Protein AF-A0A1M6UKS3-F1 (afdb_monomer)

Solvent-accessible surface area (backbone atoms only — not comparable to full-atom values): 7792 Å² total; per-residue (Å²): 111,70,72,63,57,65,72,47,98,60,62,40,72,64,45,63,57,71,87,79,82,54,51,73,77,43,91,54,47,42,58,55,43,29,49,39,52,74,68,55,47,40,75,35,39,32,38,49,31,65,57,75,75,58,38,68,73,54,43,53,44,34,56,73,24,59,51,44,33,47,34,33,44,41,66,45,92,48,35,64,40,28,31,75,73,68,72,38,92,50,65,45,70,63,42,50,52,30,51,50,51,40,60,77,63,33,81,86,34,42,79,44,81,45,68,54,68,79,57,30,72,87,38,90,64,29,66,63,54,51,50,59,64,64,72,106

Organism: Selenomonas ruminantium (NCBI:txid971)

Secondary structure (DSSP, 8-state):
-HHHHTTSSS-BS-EEE-SSS-GGG-TTHHHHHHHHHHTT-BS-EEEEE--TT--HHHHHHHHHHT-SEEEEEE--SSHHHHHHHHS----HHHHHHHHHHHHHT-TTPEEEEEE-GGGTTTSTTHHHHHHHHH--

Radius of gyration: 16.56 Å; Cα contacts (8 Å, |Δi|>4): 190; chains: 1; bounding box: 45×28×45 Å

pLDDT: mean 87.48, std 10.87, range [50.0, 98.38]

Sequence (136 aa):
MIEEIHRFPRKIRLIETYSFGEPLCNPHLEEMIAIIRQEEIAEKINFTTNGLLFTPKRVDALMVAGVDTIRISLQGLSAEMYDEMCGVNVRFEKFLNNLCYLYEHRGKCKIRMKIADVALKDIPDGEKRFEKCLEI

Foldseek 3Di:
DLVVLVVDPDAAAEDEPDDDDFLLVDPCSLVVLLVCVVSVRYPAYEYEHCQLNFDLVVLVSNVVSPHAEYEHEHQADDQVSCCVRPVDRGPNVRSLVSVVSSVVSVVNHHYHYDYDVVNQPPPDPSVVSVVVSVVD

Structure (mmCIF, N/CA/C/O backbone):
data_AF-A0A1M6UKS3-F1
#
_entry.id   AF-A0A1M6UKS3-F1
#
loop_
_atom_site.group_PDB
_atom_site.id
_atom_site.type_symbol
_atom_site.label_atom_id
_atom_site.label_alt_id
_atom_site.label_comp_id
_atom_site.label_asym_id
_atom_site.label_entity_id
_atom_site.label_seq_id
_atom_site.pdbx_PDB_ins_code
_atom_site.Cartn_x
_atom_site.Cartn_y
_atom_site.Cartn_z
_atom_site.occupancy
_atom_site.B_iso_or_equiv
_atom_site.auth_seq_id
_atom_site.auth_comp_id
_atom_site.auth_asym_id
_atom_site.auth_atom_id
_atom_site.pdbx_PDB_model_num
ATOM 1 N N . MET A 1 1 ? -21.723 -11.927 11.696 1.00 70.19 1 MET A N 1
ATOM 2 C CA . MET A 1 1 ? -20.238 -11.974 11.693 1.00 70.19 1 MET A CA 1
ATOM 3 C C . MET A 1 1 ? -19.644 -10.798 12.461 1.00 70.19 1 MET A C 1
ATOM 5 O O . MET A 1 1 ? -18.894 -11.053 13.387 1.00 70.19 1 MET A O 1
ATOM 9 N N . ILE A 1 2 ? -20.002 -9.546 12.144 1.00 80.19 2 ILE A N 1
ATOM 10 C CA . ILE A 1 2 ? -19.557 -8.359 12.905 1.00 80.19 2 ILE A CA 1
ATOM 11 C C . ILE A 1 2 ? -20.037 -8.406 14.368 1.00 80.19 2 ILE A C 1
ATOM 13 O O . ILE A 1 2 ? -19.230 -8.260 15.277 1.00 80.19 2 ILE A O 1
ATOM 17 N N . GLU A 1 3 ? -21.309 -8.744 14.609 1.00 82.62 3 GLU A N 1
ATOM 18 C CA . GLU A 1 3 ? -21.869 -8.898 15.969 1.00 82.62 3 GLU A CA 1
ATOM 19 C C . GLU A 1 3 ? -21.085 -9.884 16.850 1.00 82.62 3 GLU A C 1
ATOM 21 O O . GLU A 1 3 ? -20.897 -9.655 18.042 1.00 82.62 3 GLU A O 1
ATOM 26 N N . GLU A 1 4 ? -20.577 -10.968 16.260 1.00 86.50 4 GLU A N 1
ATOM 27 C CA . GLU A 1 4 ? -19.762 -11.955 16.974 1.00 86.50 4 GLU A CA 1
ATOM 28 C C . GLU A 1 4 ? -18.383 -11.389 17.335 1.00 86.50 4 GLU A C 1
ATOM 30 O O . GLU A 1 4 ? -17.856 -11.686 18.404 1.00 86.50 4 GLU A O 1
ATOM 35 N N . ILE A 1 5 ? -17.811 -10.526 16.488 1.00 87.31 5 ILE A N 1
ATOM 36 C CA . ILE A 1 5 ? -16.533 -9.857 16.764 1.00 87.31 5 ILE A CA 1
ATOM 37 C C . ILE A 1 5 ? -16.669 -8.892 17.952 1.00 87.31 5 ILE A C 1
ATOM 39 O O . ILE A 1 5 ? -15.760 -8.791 18.773 1.00 87.31 5 ILE A O 1
ATOM 43 N N . HIS A 1 6 ? -17.825 -8.249 18.117 1.00 87.06 6 HIS A N 1
ATOM 44 C CA . HIS A 1 6 ? -18.080 -7.381 19.269 1.00 87.06 6 HIS A CA 1
ATOM 45 C C . HIS A 1 6 ? -18.218 -8.122 20.602 1.00 87.06 6 HIS A C 1
ATOM 47 O O . HIS A 1 6 ? -18.151 -7.490 21.655 1.00 87.06 6 HIS A O 1
ATOM 53 N N . ARG A 1 7 ? -18.365 -9.453 20.596 1.00 89.38 7 ARG A N 1
ATOM 54 C CA . ARG A 1 7 ? -18.349 -10.248 21.834 1.00 89.38 7 ARG A CA 1
ATOM 55 C C . ARG A 1 7 ? -16.955 -10.352 22.448 1.00 89.38 7 ARG A C 1
ATOM 57 O O . ARG A 1 7 ? -16.837 -10.696 23.624 1.00 89.38 7 ARG A O 1
ATOM 64 N N . PHE A 1 8 ? -15.898 -10.067 21.685 1.00 88.06 8 PHE A N 1
ATOM 65 C CA . PHE A 1 8 ? -14.551 -10.029 22.236 1.00 88.06 8 PHE A CA 1
ATOM 66 C C . PHE A 1 8 ? -14.369 -8.778 23.111 1.00 88.06 8 PHE A C 1
ATOM 68 O O . PHE A 1 8 ? -14.756 -7.680 22.719 1.00 88.06 8 PHE A O 1
ATOM 75 N N . PRO A 1 9 ? -13.720 -8.898 24.282 1.00 87.12 9 PRO A N 1
ATOM 76 C CA . PRO A 1 9 ? -13.591 -7.794 25.236 1.00 87.12 9 PRO A CA 1
ATOM 77 C C . PRO A 1 9 ? -12.643 -6.676 24.770 1.00 87.12 9 PRO A C 1
ATOM 79 O O . PRO A 1 9 ? -12.484 -5.671 25.460 1.00 87.12 9 PRO A O 1
ATOM 82 N N . ARG A 1 10 ? -11.941 -6.866 23.647 1.00 90.75 10 ARG A N 1
ATOM 83 C CA . ARG A 1 10 ? -10.985 -5.914 23.077 1.00 90.75 10 ARG A CA 1
ATOM 84 C C . ARG A 1 10 ? -11.082 -5.931 21.559 1.00 90.75 10 ARG A C 1
ATOM 86 O O . ARG A 1 10 ? -11.343 -6.978 20.970 1.00 90.75 10 ARG A O 1
ATOM 93 N N . LYS A 1 11 ? -10.781 -4.782 20.952 1.00 90.38 11 LYS A N 1
ATOM 94 C CA . LYS A 1 11 ? -10.622 -4.643 19.502 1.00 90.38 11 LYS A CA 1
ATOM 95 C C . LYS A 1 11 ? -9.520 -5.568 18.992 1.00 90.38 11 LYS A C 1
ATOM 97 O O . LYS A 1 11 ? -8.552 -5.870 19.698 1.00 90.38 11 LYS A O 1
ATOM 102 N N . ILE A 1 12 ? -9.635 -5.974 17.735 1.00 93.50 12 ILE A N 1
ATOM 103 C CA . ILE A 1 12 ? -8.570 -6.705 17.054 1.00 93.50 12 ILE A CA 1
ATOM 104 C C . ILE A 1 12 ? -7.374 -5.760 16.903 1.00 93.50 12 ILE A C 1
ATOM 106 O O . ILE A 1 12 ? -7.474 -4.692 16.309 1.00 93.50 12 ILE A O 1
ATOM 110 N N . ARG A 1 13 ? -6.205 -6.142 17.416 1.00 94.12 13 ARG A N 1
ATOM 111 C CA . ARG A 1 13 ? -5.018 -5.269 17.377 1.00 94.12 13 ARG A CA 1
ATOM 112 C C . ARG A 1 13 ? -4.587 -4.901 15.949 1.00 94.12 13 ARG A C 1
ATOM 114 O O . ARG A 1 13 ? -4.057 -3.821 15.705 1.00 94.12 13 ARG A O 1
ATOM 121 N N . LEU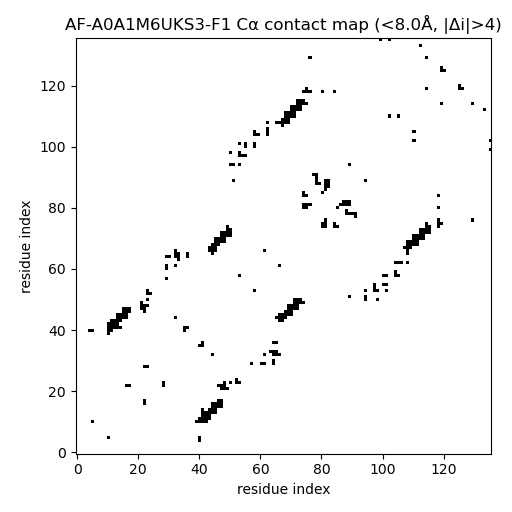 A 1 14 ? -4.758 -5.821 15.006 1.00 93.50 14 LEU A N 1
ATOM 122 C CA . LEU A 1 14 ? -4.378 -5.635 13.613 1.00 93.50 14 LEU A CA 1
ATOM 123 C C . LEU A 1 14 ? -5.195 -6.561 12.717 1.00 93.50 14 LEU A C 1
ATOM 125 O O . LEU A 1 14 ? -5.190 -7.771 12.926 1.00 93.50 14 LEU A O 1
ATOM 129 N N . ILE A 1 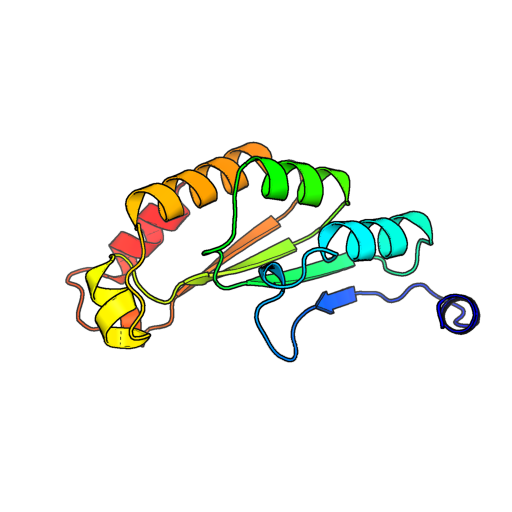15 ? -5.818 -5.990 11.696 1.00 92.94 15 ILE A N 1
ATOM 130 C CA . ILE A 1 15 ? -6.281 -6.722 10.523 1.00 92.94 15 ILE A CA 1
ATOM 131 C C . ILE A 1 15 ? -5.275 -6.458 9.413 1.00 92.94 15 ILE A C 1
ATOM 133 O O . ILE A 1 15 ? -5.035 -5.308 9.050 1.00 92.94 15 ILE A O 1
ATOM 137 N N . GLU A 1 16 ? -4.685 -7.516 8.869 1.00 89.19 16 GLU A N 1
ATOM 138 C CA . GLU A 1 16 ? -3.992 -7.419 7.591 1.00 89.19 16 GLU A CA 1
ATOM 139 C C . GLU A 1 16 ? -4.761 -8.222 6.540 1.00 89.19 16 GLU A C 1
ATOM 141 O O . GLU A 1 16 ? -4.982 -9.421 6.708 1.00 89.19 16 GLU A O 1
ATOM 146 N N . THR A 1 17 ? -5.155 -7.582 5.439 1.00 76.56 17 THR A N 1
ATOM 147 C CA . THR A 1 17 ? -5.732 -8.294 4.296 1.00 76.56 17 THR A CA 1
ATOM 148 C C . THR A 1 17 ? -4.594 -8.797 3.403 1.00 76.56 17 THR A C 1
ATOM 150 O O . THR A 1 17 ? -4.205 -8.196 2.403 1.00 76.56 17 THR A O 1
ATOM 153 N N . TYR A 1 18 ? -3.992 -9.909 3.824 1.00 68.69 18 TYR A N 1
ATOM 154 C CA . TYR A 1 18 ? -3.121 -10.739 2.996 1.00 68.69 18 TYR A CA 1
ATOM 155 C C . TYR A 1 18 ? -3.595 -12.182 3.146 1.00 68.69 18 TYR A C 1
ATOM 157 O O . TYR A 1 18 ? -3.677 -12.705 4.254 1.00 68.69 18 TYR A O 1
ATOM 165 N N . SER A 1 19 ? -3.969 -12.840 2.056 1.00 64.88 19 SER A N 1
ATOM 166 C CA . SER A 1 19 ? -4.168 -14.290 2.099 1.00 64.88 19 SER A CA 1
ATOM 167 C C . SER A 1 19 ? -4.112 -14.859 0.691 1.00 64.88 19 SER A C 1
ATOM 169 O O . SER A 1 19 ? -3.093 -15.418 0.300 1.00 64.88 19 SER A O 1
ATOM 171 N N . PHE A 1 20 ? -5.153 -14.616 -0.104 1.00 69.38 20 PHE A N 1
ATOM 172 C CA . PHE A 1 20 ? -5.265 -15.103 -1.472 1.00 69.38 20 PHE A CA 1
ATOM 173 C C . PHE A 1 20 ? -5.740 -13.985 -2.395 1.00 69.38 20 PHE A C 1
ATOM 175 O O . PHE A 1 20 ? -6.688 -13.268 -2.076 1.00 69.38 20 PHE A O 1
ATOM 182 N N . GLY A 1 21 ? -5.083 -13.867 -3.548 1.00 82.31 21 GLY A N 1
ATOM 183 C CA . GLY A 1 21 ? -5.382 -12.850 -4.551 1.00 82.31 21 GLY A CA 1
ATOM 184 C C . GLY A 1 21 ? -4.766 -11.480 -4.260 1.00 82.31 21 GLY A C 1
ATOM 185 O O . GLY A 1 21 ? -4.050 -11.274 -3.282 1.00 82.31 21 GLY A O 1
ATOM 186 N N . GLU A 1 22 ? -5.042 -10.548 -5.165 1.00 91.38 22 GLU A N 1
ATOM 187 C CA . GLU A 1 22 ? -4.622 -9.151 -5.089 1.00 91.38 22 GLU A CA 1
ATOM 188 C C . GLU A 1 22 ? -5.768 -8.323 -4.480 1.00 91.38 22 GLU A C 1
ATOM 190 O O . GLU A 1 22 ? -6.836 -8.265 -5.094 1.00 91.38 22 GLU A O 1
ATOM 195 N N . PRO A 1 23 ? -5.599 -7.685 -3.301 1.00 93.44 23 PRO A N 1
ATOM 196 C CA . PRO A 1 23 ? -6.672 -6.934 -2.646 1.00 93.44 23 PRO A CA 1
ATOM 197 C C . PRO A 1 23 ? -7.309 -5.871 -3.535 1.00 93.44 23 PRO A C 1
ATOM 199 O O . PRO A 1 23 ? -8.526 -5.699 -3.503 1.00 93.44 23 PRO A O 1
ATOM 202 N N . LEU A 1 24 ? -6.518 -5.193 -4.374 1.00 94.38 24 LEU A N 1
ATOM 203 C CA . LEU A 1 24 ? -7.053 -4.195 -5.292 1.00 94.38 24 LEU A CA 1
ATOM 204 C C . LEU A 1 24 ? -7.953 -4.814 -6.379 1.00 94.38 24 LEU A C 1
ATOM 206 O O . LEU A 1 24 ? -8.759 -4.099 -6.963 1.00 94.38 24 LEU A O 1
ATOM 210 N N . CYS A 1 25 ? -7.914 -6.118 -6.649 1.00 94.06 25 CYS A N 1
ATOM 211 C CA . CYS A 1 25 ? -8.892 -6.740 -7.550 1.00 94.06 25 CYS A CA 1
ATOM 212 C C . CYS A 1 25 ? -10.311 -6.769 -6.958 1.00 94.06 25 CYS A C 1
ATOM 214 O O . CYS A 1 25 ? -11.270 -6.915 -7.713 1.00 94.06 25 CYS A O 1
ATOM 216 N N . ASN A 1 26 ? -10.467 -6.626 -5.637 1.00 93.94 26 ASN A N 1
ATOM 217 C CA . ASN A 1 26 ? -11.779 -6.544 -5.007 1.00 93.94 26 ASN A CA 1
ATOM 218 C C . ASN A 1 26 ? -12.329 -5.104 -5.113 1.00 93.94 26 ASN A C 1
ATOM 220 O O . ASN A 1 26 ? -11.734 -4.194 -4.528 1.00 93.94 26 ASN A O 1
ATOM 224 N N . PRO A 1 27 ? -13.457 -4.872 -5.814 1.00 93.88 27 PRO A N 1
ATOM 225 C CA . PRO A 1 27 ? -14.055 -3.541 -5.936 1.00 93.88 27 PRO A CA 1
ATOM 226 C C . PRO A 1 27 ? -14.661 -3.014 -4.625 1.00 93.88 27 PRO A C 1
ATOM 228 O O . PRO A 1 27 ? -14.964 -1.828 -4.545 1.00 93.88 27 PRO A O 1
ATOM 231 N N . HIS A 1 28 ? -14.830 -3.872 -3.613 1.00 95.38 28 HIS A N 1
ATOM 232 C CA . HIS A 1 28 ? -15.370 -3.521 -2.297 1.00 95.38 28 HIS A CA 1
ATOM 233 C C . HIS A 1 28 ? -14.287 -3.345 -1.225 1.00 95.38 28 HIS A C 1
ATOM 235 O O . HIS A 1 28 ? -14.614 -3.218 -0.048 1.00 95.38 28 HIS A O 1
ATOM 241 N N . LEU A 1 29 ? -12.995 -3.362 -1.580 1.00 95.75 29 LEU A N 1
ATOM 242 C CA . LEU A 1 29 ? -11.913 -3.264 -0.593 1.00 95.75 29 LEU A CA 1
ATOM 243 C C . LEU A 1 29 ? -12.048 -2.004 0.278 1.00 95.75 29 LEU A C 1
ATOM 245 O O . LEU A 1 29 ? -11.958 -2.080 1.501 1.00 95.75 29 LEU A O 1
ATOM 249 N N . GLU A 1 30 ? -12.272 -0.855 -0.353 1.00 96.62 30 GLU A N 1
ATOM 250 C CA . GLU A 1 30 ? -12.404 0.446 0.299 1.00 96.62 30 GLU A CA 1
ATOM 251 C C . GLU A 1 30 ? -13.611 0.477 1.252 1.00 96.62 30 GLU A C 1
ATOM 253 O O . GLU A 1 30 ? -13.502 0.945 2.383 1.00 96.62 30 GLU A O 1
ATOM 258 N N . GLU A 1 31 ? -14.739 -0.096 0.825 1.00 96.75 31 GLU A N 1
ATOM 259 C CA . GLU A 1 31 ? -15.958 -0.236 1.629 1.00 96.75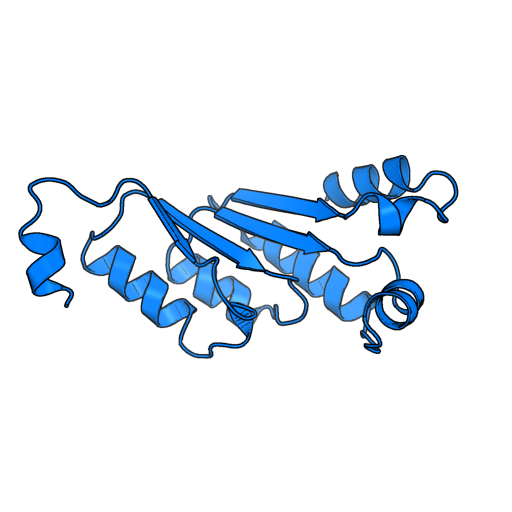 31 GLU A CA 1
ATOM 260 C C . GLU A 1 31 ? -15.728 -1.140 2.845 1.00 96.75 31 GLU A C 1
ATOM 262 O O . GLU A 1 31 ? -16.075 -0.780 3.968 1.00 96.75 31 GLU A O 1
ATOM 267 N N . MET A 1 32 ? -15.072 -2.287 2.652 1.00 94.69 32 MET A N 1
ATOM 268 C CA . MET A 1 32 ? -14.738 -3.203 3.743 1.00 94.69 32 MET A CA 1
ATOM 269 C C . MET A 1 32 ? -13.851 -2.529 4.795 1.00 94.69 32 MET A C 1
ATOM 271 O O . MET A 1 32 ? -14.082 -2.696 5.992 1.00 94.69 32 MET A O 1
ATOM 275 N N . ILE A 1 33 ? -12.850 -1.753 4.367 1.00 96.19 33 ILE A N 1
ATOM 276 C CA . ILE A 1 33 ? -11.983 -0.990 5.275 1.00 96.19 33 ILE A CA 1
ATOM 277 C C . ILE A 1 33 ? -12.807 0.050 6.045 1.00 96.19 33 ILE A C 1
ATOM 279 O O . ILE A 1 33 ? -12.666 0.146 7.267 1.00 96.19 33 ILE A O 1
ATOM 283 N N . ALA A 1 34 ? -13.696 0.775 5.360 1.00 96.62 34 ALA A N 1
ATOM 284 C CA . ALA A 1 34 ? -14.563 1.769 5.984 1.00 96.62 34 ALA A CA 1
ATOM 285 C C . ALA A 1 34 ? -15.483 1.143 7.046 1.00 96.62 34 ALA A C 1
ATOM 287 O O . ALA A 1 34 ? -15.572 1.679 8.147 1.00 96.62 34 ALA A O 1
ATOM 288 N N . ILE A 1 35 ? -16.083 -0.022 6.771 1.00 95.44 35 ILE A N 1
ATOM 289 C CA . ILE A 1 35 ? -16.910 -0.760 7.741 1.00 95.44 35 ILE A CA 1
ATOM 290 C C . ILE A 1 35 ? -16.084 -1.141 8.975 1.00 95.44 35 ILE A C 1
ATOM 292 O O . ILE A 1 35 ? -16.502 -0.883 10.099 1.00 95.44 35 ILE A O 1
ATOM 296 N N . ILE A 1 36 ? -14.879 -1.695 8.796 1.00 94.12 36 ILE A N 1
ATOM 297 C CA . ILE A 1 36 ? -14.006 -2.064 9.926 1.00 94.12 36 ILE A CA 1
ATOM 298 C C . ILE A 1 36 ? -13.657 -0.836 10.782 1.00 94.12 36 ILE A C 1
ATOM 300 O O . ILE A 1 36 ? -13.551 -0.947 12.007 1.00 94.12 36 ILE A O 1
ATOM 304 N N . ARG A 1 37 ? -13.464 0.329 10.151 1.00 94.50 37 ARG A N 1
ATOM 305 C CA . ARG A 1 37 ? -13.187 1.594 10.843 1.00 94.50 37 ARG A CA 1
ATOM 306 C C . ARG A 1 37 ? -14.405 2.125 11.590 1.00 94.50 37 ARG A C 1
ATOM 308 O O . ARG A 1 37 ? -14.255 2.486 12.754 1.00 94.50 37 ARG A O 1
ATOM 315 N N . GLN A 1 38 ? -15.567 2.157 10.944 1.00 95.12 38 GLN A N 1
ATOM 316 C CA . GLN A 1 38 ? -16.827 2.656 11.506 1.00 95.12 38 GLN A CA 1
ATOM 317 C C . GLN A 1 38 ? -17.308 1.810 12.684 1.00 95.12 38 GLN A C 1
ATOM 319 O O . GLN A 1 38 ? -17.647 2.359 13.726 1.00 95.12 38 GLN A O 1
ATOM 324 N N . GLU A 1 39 ? -17.245 0.487 12.551 1.00 94.00 39 GLU A N 1
ATOM 325 C CA . GLU A 1 39 ? -17.607 -0.468 13.603 1.00 94.00 39 GLU A CA 1
ATOM 326 C C . GLU A 1 39 ? -16.499 -0.618 14.659 1.00 94.00 39 GLU A C 1
ATOM 328 O O . GLU A 1 39 ? -16.569 -1.467 15.537 1.00 94.00 39 GLU A O 1
ATOM 333 N N . GLU A 1 40 ? -15.423 0.171 14.575 1.00 92.75 40 GLU A N 1
ATOM 334 C CA . GLU A 1 40 ? -14.320 0.150 15.534 1.00 92.75 40 GLU A CA 1
ATOM 335 C C . GLU A 1 40 ? -13.721 -1.253 15.792 1.00 92.75 40 GLU A C 1
ATOM 337 O O . GLU A 1 40 ? -13.201 -1.536 16.875 1.00 92.75 40 GLU A O 1
ATOM 342 N N . ILE A 1 41 ? -13.757 -2.137 14.791 1.00 94.06 41 ILE A N 1
ATOM 343 C CA . ILE A 1 41 ? -13.414 -3.561 14.925 1.00 94.06 41 ILE A CA 1
ATOM 344 C C . ILE A 1 41 ? -11.925 -3.767 15.225 1.00 94.06 41 ILE A C 1
ATOM 346 O O . ILE A 1 41 ? -11.549 -4.663 15.989 1.00 94.06 41 ILE A O 1
ATOM 350 N N . ALA A 1 42 ? -11.064 -2.956 14.608 1.00 94.81 42 ALA A N 1
ATOM 351 C CA . ALA A 1 42 ? -9.620 -3.115 14.691 1.00 94.81 42 ALA A CA 1
ATOM 352 C C . ALA A 1 42 ? -8.901 -1.826 15.086 1.00 94.81 42 ALA A C 1
ATOM 354 O O . ALA A 1 42 ? -9.311 -0.731 14.718 1.00 94.81 42 ALA A O 1
ATOM 355 N N . GLU A 1 43 ? -7.773 -1.943 15.781 1.00 95.62 43 GLU A N 1
ATOM 356 C CA . GLU A 1 43 ? -6.885 -0.804 16.035 1.00 95.62 43 GLU A CA 1
ATOM 357 C C . GLU A 1 43 ? -6.153 -0.397 14.753 1.00 95.62 43 GLU A C 1
ATOM 359 O O . GLU A 1 43 ? -6.082 0.786 14.434 1.00 95.62 43 GLU A O 1
ATOM 364 N N . LYS A 1 44 ? -5.666 -1.369 13.972 1.00 96.62 44 LYS A N 1
ATOM 365 C CA . LYS A 1 44 ? -4.943 -1.140 12.711 1.00 96.62 44 LYS A CA 1
ATOM 366 C C . LYS A 1 44 ? -5.503 -1.970 11.564 1.00 96.62 44 LYS A C 1
ATOM 368 O O . LYS A 1 44 ? -5.852 -3.131 11.770 1.00 96.62 44 LYS A O 1
ATOM 373 N N . ILE A 1 45 ? -5.515 -1.391 10.368 1.00 96.38 45 ILE A N 1
ATOM 374 C CA . ILE A 1 45 ? -5.899 -2.045 9.118 1.00 96.38 45 ILE A CA 1
ATOM 375 C C . ILE A 1 45 ? -4.788 -1.844 8.100 1.00 96.38 45 ILE A C 1
ATOM 377 O O . ILE A 1 45 ? -4.482 -0.717 7.704 1.00 96.38 45 ILE A O 1
ATOM 381 N N . ASN A 1 46 ? -4.217 -2.951 7.645 1.00 95.88 46 ASN A N 1
ATOM 382 C CA . ASN A 1 46 ? -3.178 -2.957 6.631 1.00 95.88 46 ASN A CA 1
ATOM 383 C C . ASN A 1 46 ? -3.570 -3.865 5.468 1.00 95.88 46 ASN A C 1
ATOM 385 O O . ASN A 1 46 ? -4.340 -4.809 5.636 1.00 95.88 46 ASN A O 1
ATOM 389 N N . PHE A 1 47 ? -2.951 -3.655 4.311 1.00 95.44 47 PHE A N 1
ATOM 390 C CA . PHE A 1 47 ? -2.990 -4.638 3.232 1.00 95.44 47 PHE A CA 1
ATOM 391 C C . PHE A 1 47 ? -1.690 -4.667 2.440 1.00 95.44 47 PHE A C 1
ATOM 393 O O . PHE A 1 47 ? -0.886 -3.732 2.500 1.00 95.44 47 PHE A O 1
ATOM 400 N N . THR A 1 48 ? -1.482 -5.767 1.715 1.00 93.88 48 THR A N 1
ATOM 401 C CA . THR A 1 48 ? -0.348 -5.927 0.799 1.00 93.8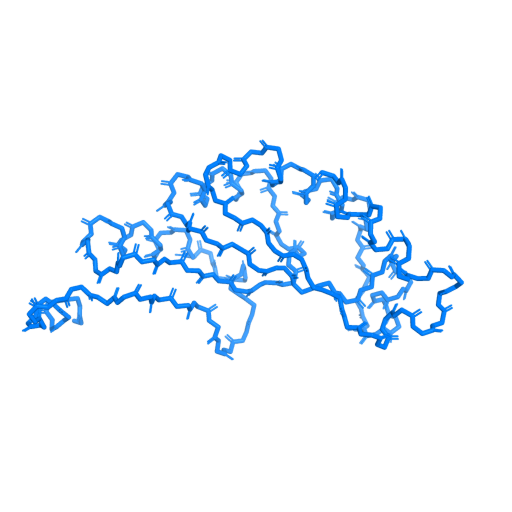8 48 THR A CA 1
ATOM 402 C C . THR A 1 48 ? -0.848 -6.056 -0.632 1.00 93.88 48 THR A C 1
ATOM 404 O O . THR A 1 48 ? -1.738 -6.854 -0.888 1.00 93.88 48 THR A O 1
ATOM 407 N N . THR A 1 49 ? -0.272 -5.292 -1.555 1.00 94.00 49 THR A N 1
ATOM 408 C CA . THR A 1 49 ? -0.682 -5.221 -2.965 1.00 94.00 49 THR A CA 1
ATOM 409 C C . THR A 1 49 ? 0.530 -5.208 -3.892 1.00 94.00 49 THR A C 1
ATOM 411 O O . THR A 1 49 ? 1.614 -4.788 -3.489 1.00 94.00 49 THR A O 1
ATOM 414 N N . ASN A 1 50 ? 0.362 -5.626 -5.144 1.00 92.12 50 ASN A N 1
ATOM 415 C CA . ASN A 1 50 ? 1.312 -5.345 -6.223 1.00 92.12 50 ASN A CA 1
ATOM 416 C C . ASN A 1 50 ? 1.253 -3.883 -6.719 1.00 92.12 50 ASN A C 1
ATOM 418 O O . ASN A 1 50 ? 2.158 -3.412 -7.397 1.00 92.12 50 ASN A O 1
ATOM 422 N N . GLY A 1 51 ? 0.196 -3.147 -6.366 1.00 93.38 51 GLY A N 1
ATOM 423 C CA . GLY A 1 51 ? 0.001 -1.735 -6.686 1.00 93.38 51 GLY A CA 1
ATOM 424 C C . GLY A 1 51 ? -0.399 -1.424 -8.133 1.00 93.38 51 GLY A C 1
ATOM 425 O O . GLY A 1 51 ? -0.701 -0.271 -8.435 1.00 93.38 51 GLY A O 1
ATOM 426 N N . LEU A 1 52 ? -0.469 -2.414 -9.029 1.00 93.69 52 LEU A N 1
ATOM 427 C CA . LEU A 1 52 ? -0.754 -2.194 -10.456 1.00 93.69 52 LEU A CA 1
ATOM 428 C C . LEU A 1 52 ? -2.142 -1.585 -10.709 1.00 93.69 52 LEU A C 1
ATOM 430 O O . LEU A 1 52 ? -2.356 -0.900 -11.708 1.00 93.69 52 LEU A O 1
ATOM 434 N N . LEU A 1 53 ? -3.084 -1.829 -9.797 1.00 95.50 53 LEU A N 1
ATOM 435 C CA . LEU A 1 53 ? -4.477 -1.390 -9.901 1.00 95.50 53 LEU A CA 1
ATOM 436 C C . LEU A 1 53 ? -4.777 -0.087 -9.152 1.00 95.50 53 LEU A C 1
ATOM 438 O O . LEU A 1 53 ? -5.948 0.298 -9.036 1.00 95.50 53 LEU A O 1
ATOM 442 N N . PHE A 1 54 ? -3.755 0.608 -8.646 1.00 97.12 54 PHE A N 1
ATOM 443 C CA . PHE A 1 54 ? -3.960 1.948 -8.116 1.00 97.12 54 PHE A CA 1
ATOM 444 C C . PHE A 1 54 ? -4.423 2.902 -9.214 1.00 97.12 54 PHE A C 1
ATOM 446 O O . PHE A 1 54 ? -4.027 2.818 -10.374 1.00 97.12 54 PHE A O 1
ATOM 453 N N . THR A 1 55 ? -5.278 3.833 -8.815 1.00 97.75 55 THR A N 1
ATOM 454 C CA . THR A 1 55 ? -5.672 5.019 -9.577 1.00 97.75 55 THR A CA 1
ATOM 455 C C . THR A 1 55 ? -5.899 6.144 -8.570 1.00 97.75 55 THR A C 1
ATOM 457 O O . THR A 1 55 ? -6.199 5.823 -7.415 1.00 97.75 55 THR A O 1
ATOM 460 N N . PRO A 1 56 ? -5.843 7.427 -8.970 1.00 97.94 56 PRO A N 1
ATOM 461 C CA . PRO A 1 56 ? -6.116 8.543 -8.062 1.00 97.94 56 PRO A CA 1
ATOM 462 C C . PRO A 1 56 ? -7.421 8.372 -7.275 1.00 97.94 56 PRO A C 1
ATOM 464 O O . PRO A 1 56 ? -7.418 8.376 -6.051 1.00 97.94 56 PRO A O 1
ATOM 467 N N . LYS A 1 57 ? -8.508 8.015 -7.972 1.00 98.19 57 LYS A N 1
ATOM 468 C CA . LYS A 1 57 ? -9.819 7.746 -7.360 1.00 98.19 57 LYS A CA 1
ATOM 469 C C . LYS A 1 57 ? -9.764 6.687 -6.252 1.00 98.19 57 LYS A C 1
ATOM 471 O O . LYS A 1 57 ? -10.432 6.828 -5.233 1.00 98.19 57 LYS A O 1
ATOM 476 N N . ARG A 1 58 ? -9.016 5.601 -6.466 1.00 97.62 58 ARG A N 1
ATOM 477 C CA . ARG A 1 58 ? -8.898 4.523 -5.472 1.00 97.62 58 ARG A CA 1
ATOM 478 C C . ARG A 1 58 ? -8.002 4.907 -4.312 1.00 97.62 58 ARG A C 1
ATOM 480 O O . ARG A 1 58 ? -8.310 4.554 -3.184 1.00 97.62 58 ARG A O 1
ATOM 487 N N . VAL A 1 59 ? -6.923 5.638 -4.582 1.00 98.06 59 VAL A N 1
ATOM 488 C CA . VAL A 1 59 ? -6.068 6.206 -3.536 1.00 98.06 59 VAL A CA 1
ATOM 489 C C . VAL A 1 59 ? -6.908 7.078 -2.611 1.00 98.06 59 VAL A C 1
ATOM 491 O O . VAL A 1 59 ? -6.939 6.816 -1.412 1.00 98.06 59 VAL A O 1
ATOM 494 N N . ASP A 1 60 ? -7.650 8.036 -3.165 1.00 98.38 60 ASP A N 1
ATOM 495 C CA . ASP A 1 60 ? -8.482 8.948 -2.378 1.00 98.38 60 ASP A CA 1
ATOM 496 C C . ASP A 1 60 ? -9.514 8.172 -1.546 1.00 98.38 60 ASP A C 1
ATOM 498 O O . ASP A 1 60 ? -9.657 8.403 -0.346 1.00 98.38 60 ASP A O 1
ATOM 502 N N . ALA A 1 61 ? -10.183 7.186 -2.156 1.00 98.12 61 ALA A N 1
ATOM 503 C CA . ALA A 1 61 ? -11.155 6.340 -1.469 1.00 98.12 61 ALA A CA 1
ATOM 504 C C . ALA A 1 61 ? -10.531 5.507 -0.334 1.00 98.12 61 ALA A C 1
ATOM 506 O O . ALA A 1 61 ? -11.125 5.403 0.736 1.00 98.12 61 ALA A O 1
ATOM 507 N N . LEU A 1 62 ? -9.324 4.961 -0.518 1.00 97.81 62 LEU A N 1
ATOM 508 C CA . LEU A 1 62 ? -8.592 4.238 0.529 1.00 97.81 62 LEU A CA 1
ATOM 509 C C . LEU A 1 62 ? -8.183 5.154 1.688 1.00 97.81 62 LEU A C 1
ATOM 511 O O . LEU A 1 62 ? -8.238 4.739 2.848 1.00 97.81 62 LEU A O 1
ATOM 515 N N . MET A 1 63 ? -7.781 6.393 1.388 1.00 97.62 63 MET A N 1
ATOM 516 C CA . MET A 1 63 ? -7.427 7.375 2.415 1.00 97.62 63 MET A CA 1
ATOM 517 C C . MET A 1 63 ? -8.654 7.787 3.229 1.00 97.62 63 MET A C 1
ATOM 519 O O . MET A 1 63 ? -8.579 7.831 4.456 1.00 97.62 63 MET A O 1
ATOM 523 N N . VAL A 1 64 ? -9.795 8.007 2.566 1.00 97.94 64 VAL A N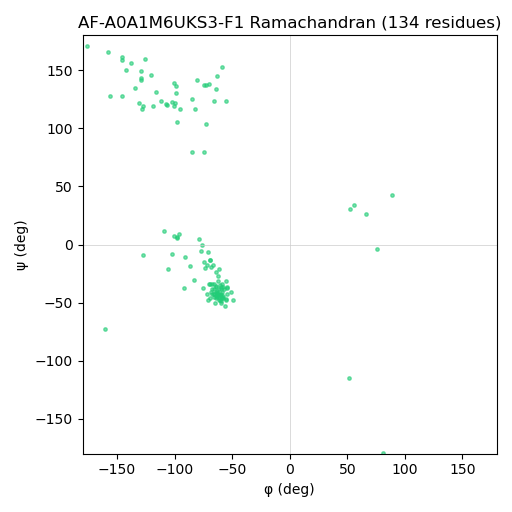 1
ATOM 524 C CA . VAL A 1 64 ? -11.085 8.264 3.228 1.00 97.94 64 VAL A CA 1
ATOM 525 C C . VAL A 1 64 ? -11.528 7.063 4.064 1.00 97.94 64 VAL A C 1
ATOM 527 O O . VAL A 1 64 ? -11.991 7.244 5.188 1.00 97.94 64 VAL A O 1
ATOM 530 N N . ALA A 1 65 ? -11.353 5.842 3.552 1.00 96.94 65 ALA A N 1
ATOM 531 C CA . ALA A 1 65 ? -11.720 4.618 4.257 1.00 96.94 65 ALA A CA 1
ATOM 532 C C . ALA A 1 65 ? -10.906 4.396 5.541 1.00 96.94 65 ALA A C 1
ATOM 534 O O . ALA A 1 65 ? -11.387 3.711 6.437 1.00 96.94 65 ALA A O 1
ATOM 535 N N . GLY A 1 66 ? -9.706 4.978 5.662 1.00 96.44 66 GLY A N 1
ATOM 536 C CA . GLY A 1 66 ? -8.910 4.943 6.892 1.00 96.44 66 GLY A CA 1
ATOM 537 C C . GLY A 1 66 ? -7.975 3.736 7.010 1.00 96.44 66 GLY A C 1
ATOM 538 O O . GLY A 1 66 ? -7.869 3.133 8.082 1.00 96.44 66 GLY A O 1
ATOM 539 N N . VAL A 1 67 ? -7.293 3.374 5.919 1.00 97.12 67 VAL A N 1
ATOM 540 C CA . VAL A 1 67 ? -6.198 2.388 5.955 1.00 97.12 67 VAL A CA 1
ATOM 541 C C . VAL A 1 67 ? -4.957 2.954 6.663 1.00 97.12 67 VAL A C 1
ATOM 543 O O . VAL A 1 67 ? -4.569 4.102 6.451 1.00 97.12 67 VAL A O 1
ATOM 546 N N . ASP A 1 68 ? -4.302 2.143 7.496 1.00 97.62 68 ASP A N 1
ATOM 547 C CA . ASP A 1 68 ? -3.133 2.568 8.277 1.00 97.62 68 ASP A CA 1
ATOM 548 C C . ASP A 1 68 ? -1.808 2.295 7.569 1.00 97.62 68 ASP A C 1
ATOM 550 O O . ASP A 1 68 ? -0.834 3.039 7.730 1.00 97.62 68 ASP A O 1
ATOM 554 N N . THR A 1 69 ? -1.702 1.172 6.859 1.00 96.94 69 THR A N 1
ATOM 555 C CA . THR A 1 69 ? -0.477 0.809 6.138 1.00 96.94 69 THR A CA 1
ATOM 556 C C . THR A 1 69 ? -0.780 0.065 4.849 1.00 96.94 69 THR A C 1
ATOM 558 O O . THR A 1 69 ? -1.424 -0.982 4.853 1.00 96.94 69 THR A O 1
ATOM 561 N N . ILE A 1 70 ? -0.207 0.560 3.757 1.00 96.19 70 ILE A N 1
ATOM 562 C CA . ILE A 1 70 ? -0.194 -0.114 2.462 1.00 96.19 70 ILE A CA 1
ATOM 563 C C . ILE A 1 70 ? 1.217 -0.636 2.222 1.00 96.19 70 ILE A C 1
ATOM 565 O O . ILE A 1 7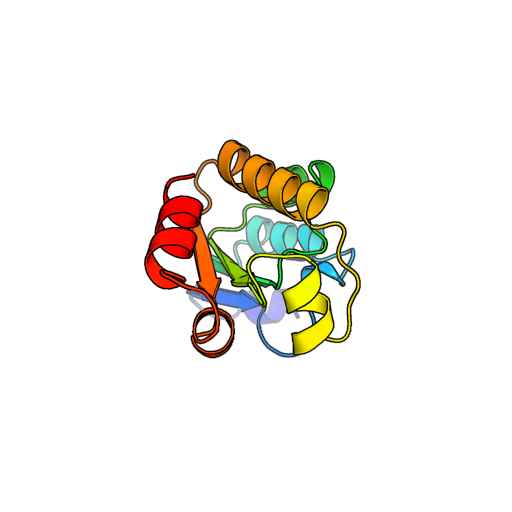0 ? 2.189 0.125 2.184 1.00 96.19 70 ILE A O 1
ATOM 569 N N . ARG A 1 71 ? 1.334 -1.954 2.071 1.00 94.19 71 ARG A N 1
ATOM 570 C CA . ARG A 1 71 ? 2.582 -2.617 1.694 1.00 94.19 71 ARG A CA 1
ATOM 571 C C . ARG A 1 71 ? 2.535 -2.921 0.205 1.00 94.19 71 ARG A C 1
ATOM 573 O O . ARG A 1 71 ? 1.644 -3.626 -0.250 1.00 94.19 71 ARG A O 1
ATOM 580 N N . ILE A 1 72 ? 3.492 -2.413 -0.547 1.00 92.81 72 ILE A N 1
ATOM 581 C CA . ILE A 1 72 ? 3.559 -2.588 -1.992 1.00 92.81 72 ILE A CA 1
ATOM 582 C C . ILE A 1 72 ? 4.686 -3.564 -2.289 1.00 92.81 72 ILE A C 1
ATOM 584 O O . ILE A 1 72 ? 5.825 -3.333 -1.895 1.00 92.81 72 ILE A O 1
ATOM 588 N N . SER A 1 73 ? 4.361 -4.673 -2.940 1.00 90.12 73 SER A N 1
ATOM 589 C CA . SER A 1 73 ? 5.330 -5.632 -3.451 1.00 90.12 73 SER A CA 1
ATOM 590 C C . SER A 1 73 ? 5.540 -5.351 -4.928 1.00 90.12 73 SER A C 1
ATOM 592 O O . SER A 1 73 ? 4.665 -5.680 -5.716 1.00 90.12 73 SER A O 1
ATOM 594 N N . LEU A 1 74 ? 6.672 -4.766 -5.297 1.00 89.06 74 LEU A N 1
ATOM 595 C CA . LEU A 1 74 ? 7.054 -4.545 -6.689 1.00 89.06 74 LEU A CA 1
ATOM 596 C C . LEU A 1 74 ? 7.629 -5.835 -7.285 1.00 89.06 74 LEU A C 1
ATOM 598 O O . LEU A 1 74 ? 8.357 -6.563 -6.604 1.00 89.06 74 LEU A O 1
ATOM 602 N N . GLN A 1 75 ? 7.313 -6.105 -8.551 1.00 86.94 75 GLN A N 1
ATOM 603 C CA . GLN A 1 75 ? 7.825 -7.265 -9.295 1.00 86.94 75 GLN A CA 1
ATOM 604 C C . GLN A 1 75 ? 8.951 -6.899 -10.275 1.00 86.94 75 GLN A C 1
ATOM 606 O O . GLN A 1 75 ? 9.599 -7.788 -10.814 1.00 86.9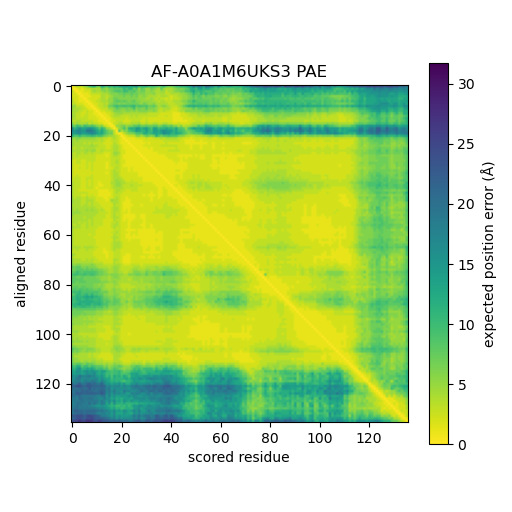4 75 GLN A O 1
ATOM 611 N N . GLY A 1 76 ? 9.220 -5.608 -10.472 1.00 85.88 76 GLY A N 1
ATOM 612 C CA . GLY A 1 76 ? 10.277 -5.115 -11.350 1.00 85.88 76 GLY A CA 1
ATOM 613 C C . GLY A 1 76 ? 10.411 -3.595 -11.293 1.00 85.88 76 GLY A C 1
ATOM 614 O O . GLY A 1 76 ? 9.568 -2.913 -10.701 1.00 85.88 76 GLY A O 1
ATOM 615 N N . LEU A 1 77 ? 11.465 -3.067 -11.920 1.00 85.25 77 LEU A N 1
ATOM 616 C CA . LEU A 1 77 ? 11.716 -1.621 -12.053 1.00 85.25 77 LEU A CA 1
ATOM 617 C C . LEU A 1 77 ? 11.513 -1.099 -13.491 1.00 85.25 77 LEU A C 1
ATOM 619 O O . LEU A 1 77 ? 11.913 0.023 -13.795 1.00 85.25 77 LEU A O 1
ATOM 623 N N . SER A 1 78 ? 10.922 -1.897 -14.383 1.00 85.56 78 SER A N 1
ATOM 624 C CA . SER A 1 78 ? 10.615 -1.522 -15.770 1.00 85.56 78 SER A CA 1
ATOM 625 C C . SER A 1 78 ? 9.505 -2.405 -16.341 1.00 85.56 78 SER A C 1
ATOM 627 O O . SER A 1 78 ? 9.193 -3.447 -15.765 1.00 85.56 78 SER A O 1
ATOM 629 N N . ALA A 1 79 ? 8.909 -2.010 -17.469 1.00 87.62 79 ALA A N 1
ATOM 630 C CA . ALA A 1 79 ? 7.863 -2.803 -18.119 1.00 87.62 79 ALA A CA 1
ATOM 631 C C . ALA A 1 79 ? 8.368 -4.188 -18.555 1.00 87.62 79 ALA A C 1
ATOM 633 O O . ALA A 1 79 ? 7.657 -5.174 -18.393 1.00 87.62 79 ALA A O 1
ATOM 634 N N . GLU A 1 80 ? 9.605 -4.252 -19.048 1.00 88.81 80 GLU A N 1
ATOM 635 C CA . GLU A 1 80 ? 10.266 -5.472 -19.517 1.00 88.81 80 GLU A CA 1
ATOM 636 C C . GLU A 1 80 ? 10.423 -6.478 -18.379 1.00 88.81 80 GLU A C 1
ATOM 638 O O . GLU A 1 80 ? 10.070 -7.639 -18.535 1.00 88.81 80 GLU A O 1
ATOM 643 N N . MET A 1 81 ? 10.836 -6.028 -17.190 1.00 85.56 81 MET A N 1
ATOM 644 C CA . MET A 1 81 ? 10.943 -6.915 -16.029 1.00 85.56 81 MET A CA 1
ATOM 645 C C . MET A 1 81 ? 9.596 -7.479 -15.583 1.00 85.56 81 MET A C 1
ATOM 647 O O . MET A 1 81 ? 9.528 -8.625 -15.151 1.00 85.56 81 MET A O 1
ATOM 651 N N . TYR A 1 82 ? 8.517 -6.697 -15.661 1.00 88.62 82 TYR A N 1
ATOM 652 C CA . TYR A 1 82 ? 7.179 -7.219 -15.363 1.00 88.62 82 TYR A CA 1
ATOM 653 C C . TYR A 1 82 ? 6.725 -8.246 -16.411 1.00 88.62 82 TYR A C 1
ATOM 655 O O . TYR A 1 82 ? 6.047 -9.212 -16.057 1.00 88.62 82 TYR A O 1
ATOM 663 N N . ASP A 1 83 ? 7.113 -8.077 -17.674 1.00 90.12 83 ASP A N 1
ATOM 664 C CA . ASP A 1 83 ? 6.844 -9.059 -18.725 1.00 90.12 83 ASP A CA 1
ATOM 665 C C . ASP A 1 83 ? 7.664 -10.343 -18.515 1.00 90.12 83 ASP A C 1
ATOM 667 O O . ASP A 1 83 ? 7.108 -11.436 -18.497 1.00 90.12 83 ASP A O 1
ATOM 671 N N . GLU A 1 84 ? 8.958 -10.229 -18.221 1.00 87.75 84 GLU A N 1
ATOM 672 C CA . GLU A 1 84 ? 9.841 -11.375 -17.965 1.00 87.75 84 GLU A CA 1
ATOM 673 C C . GLU A 1 84 ? 9.460 -12.148 -16.693 1.00 87.75 84 GLU A C 1
ATOM 675 O O . GLU A 1 84 ? 9.400 -13.378 -16.698 1.00 87.75 84 GLU A O 1
ATOM 680 N N . MET A 1 85 ? 9.186 -11.438 -15.594 1.00 82.75 85 MET A N 1
ATOM 681 C CA . MET A 1 85 ? 8.932 -12.050 -14.285 1.00 82.75 85 MET A CA 1
ATOM 682 C C . MET A 1 85 ? 7.486 -12.514 -14.114 1.00 82.75 85 MET A C 1
ATOM 684 O O . MET A 1 85 ? 7.223 -13.436 -13.339 1.00 82.75 85 MET A O 1
ATOM 688 N N . CYS A 1 86 ? 6.525 -11.842 -14.752 1.00 85.06 86 CYS A N 1
ATOM 689 C CA . CYS A 1 86 ? 5.097 -12.077 -14.520 1.00 85.06 86 CYS A CA 1
ATOM 690 C C . CYS A 1 86 ? 4.295 -12.351 -15.797 1.00 85.06 86 CYS A C 1
ATOM 692 O O . CYS A 1 86 ? 3.126 -12.719 -15.683 1.00 85.06 86 CYS A O 1
ATOM 694 N N . GLY A 1 87 ? 4.873 -12.184 -16.991 1.00 86.38 87 GLY A N 1
ATOM 695 C CA . GLY A 1 87 ? 4.152 -12.305 -18.262 1.00 86.38 87 GLY A CA 1
ATOM 696 C C . GLY A 1 87 ? 3.101 -11.214 -18.459 1.00 86.38 87 GLY A C 1
ATOM 697 O O . GLY A 1 87 ? 2.077 -11.457 -19.101 1.00 86.38 87 GLY A O 1
ATOM 698 N N . VAL A 1 88 ? 3.284 -10.045 -17.831 1.00 86.75 88 VAL A N 1
ATOM 699 C CA . VAL A 1 88 ? 2.306 -8.953 -17.865 1.00 86.75 88 VAL A CA 1
ATOM 700 C C . VAL A 1 88 ? 2.913 -7.711 -18.497 1.00 86.75 88 VAL A C 1
ATOM 702 O O . VAL A 1 88 ? 3.805 -7.078 -17.935 1.00 86.75 88 VAL A O 1
ATOM 705 N N . ASN A 1 89 ? 2.316 -7.274 -19.606 1.00 89.38 89 ASN A N 1
ATOM 706 C CA . ASN A 1 89 ? 2.605 -5.969 -20.181 1.00 89.38 89 ASN A CA 1
ATOM 707 C C . ASN A 1 89 ? 1.987 -4.861 -19.315 1.00 89.38 89 ASN A C 1
ATOM 709 O O . ASN A 1 89 ? 0.773 -4.622 -19.327 1.00 89.38 89 ASN A O 1
ATOM 713 N N . VAL A 1 90 ? 2.831 -4.184 -18.542 1.00 89.12 90 VAL A N 1
ATOM 714 C CA . VAL A 1 90 ? 2.425 -3.066 -17.688 1.00 89.12 90 VAL A CA 1
ATOM 715 C C . VAL A 1 90 ? 2.728 -1.731 -18.358 1.00 89.12 90 VAL A C 1
ATOM 717 O O . VAL A 1 90 ? 3.817 -1.488 -18.874 1.00 89.12 90 VAL A O 1
ATOM 720 N N . ARG A 1 91 ? 1.777 -0.794 -18.274 1.00 91.88 91 ARG A N 1
ATOM 721 C CA . ARG A 1 91 ? 2.026 0.619 -18.601 1.00 91.88 91 ARG A CA 1
ATOM 722 C C . ARG A 1 91 ? 2.833 1.254 -17.471 1.00 91.88 91 ARG A C 1
ATOM 724 O O . ARG A 1 91 ? 2.263 1.907 -16.597 1.00 91.88 91 ARG A O 1
ATOM 731 N N . PHE A 1 92 ? 4.141 1.015 -17.477 1.00 87.88 92 PHE A N 1
ATOM 732 C CA . PHE A 1 92 ? 5.019 1.284 -16.340 1.00 87.88 92 PHE A CA 1
ATOM 733 C C . PHE A 1 92 ? 5.025 2.755 -15.899 1.00 87.88 92 PHE A C 1
ATOM 735 O O . PHE A 1 92 ? 4.902 3.029 -14.710 1.00 87.88 92 PHE A O 1
ATOM 742 N N . GLU A 1 93 ? 5.033 3.711 -16.832 1.00 87.94 93 GLU A N 1
ATOM 743 C CA . GLU A 1 93 ? 4.941 5.141 -16.491 1.00 87.94 93 GLU A CA 1
ATOM 744 C C . GLU A 1 93 ? 3.643 5.488 -15.751 1.00 87.94 93 GLU A C 1
ATOM 746 O O . GLU A 1 93 ? 3.655 6.188 -14.742 1.00 87.94 93 GLU A O 1
ATOM 751 N N . LYS A 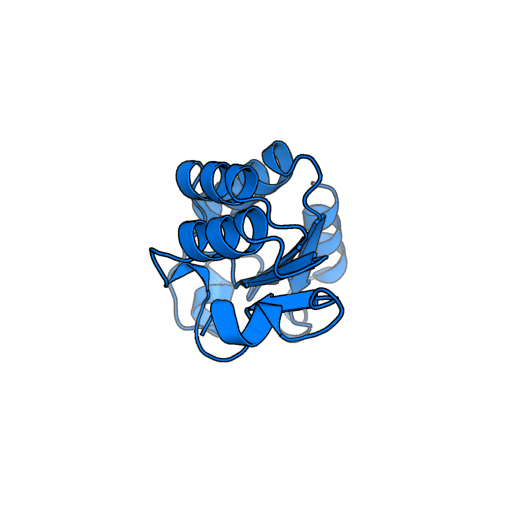1 94 ? 2.501 4.957 -16.209 1.00 91.44 94 LYS A N 1
ATOM 752 C CA . LYS A 1 94 ? 1.210 5.166 -15.538 1.00 91.44 94 LYS A CA 1
ATOM 753 C C . LYS A 1 94 ? 1.210 4.545 -14.142 1.00 91.44 94 LYS A C 1
ATOM 755 O O . LYS A 1 94 ? 0.672 5.139 -13.212 1.00 91.44 94 LYS A O 1
ATOM 760 N N . PHE A 1 95 ? 1.789 3.356 -14.009 1.00 91.44 95 PHE A N 1
ATOM 761 C CA . PHE A 1 95 ? 1.948 2.686 -12.726 1.00 91.44 95 PHE A CA 1
ATOM 762 C C . PHE A 1 95 ? 2.779 3.531 -11.750 1.00 91.44 95 PHE A C 1
ATOM 764 O O . PHE A 1 95 ? 2.300 3.810 -10.653 1.00 91.44 95 PHE A O 1
ATOM 771 N N . LEU A 1 96 ? 3.948 4.023 -12.174 1.00 88.31 96 LEU A N 1
ATOM 772 C CA . LEU A 1 96 ? 4.779 4.921 -11.368 1.00 88.31 96 LEU A CA 1
ATOM 773 C C . LEU A 1 96 ? 4.031 6.198 -10.977 1.00 88.31 96 LEU A C 1
ATOM 775 O O . LEU A 1 96 ? 4.012 6.547 -9.802 1.00 88.31 96 LEU A O 1
ATOM 779 N N . ASN A 1 97 ? 3.340 6.846 -11.917 1.00 89.00 97 ASN A N 1
ATOM 780 C CA . ASN A 1 97 ? 2.562 8.054 -11.627 1.00 89.00 97 ASN A CA 1
ATOM 781 C C . ASN A 1 97 ? 1.473 7.805 -10.571 1.00 89.00 97 ASN A C 1
ATOM 783 O O . ASN A 1 97 ? 1.252 8.644 -9.700 1.00 89.00 97 ASN A O 1
ATOM 787 N N . ASN A 1 98 ? 0.812 6.645 -10.604 1.00 94.88 98 ASN A N 1
ATOM 788 C CA . ASN A 1 98 ? -0.178 6.280 -9.591 1.00 94.88 98 ASN A CA 1
ATOM 789 C C . ASN A 1 98 ? 0.460 6.006 -8.219 1.00 94.88 98 ASN A C 1
ATOM 791 O O . ASN A 1 98 ? -0.156 6.310 -7.198 1.00 94.88 98 ASN A O 1
ATOM 795 N N . LEU A 1 99 ? 1.675 5.451 -8.180 1.00 92.38 99 LEU A N 1
ATOM 796 C CA . LEU A 1 99 ? 2.433 5.281 -6.939 1.00 92.38 99 LEU A CA 1
ATOM 797 C C . LEU A 1 99 ? 2.896 6.622 -6.360 1.00 92.38 99 LEU A C 1
ATOM 799 O O . LEU A 1 99 ? 2.772 6.819 -5.152 1.00 92.38 99 LEU A O 1
ATOM 803 N N . CYS A 1 100 ? 3.357 7.554 -7.200 1.00 89.19 100 CYS A N 1
ATOM 804 C CA . CYS A 1 100 ? 3.674 8.921 -6.784 1.00 89.19 100 CYS A CA 1
ATOM 805 C C . CYS A 1 100 ? 2.433 9.609 -6.208 1.00 89.19 100 CYS A C 1
ATOM 807 O O . CYS A 1 100 ? 2.479 10.109 -5.089 1.00 89.19 100 CYS A O 1
ATOM 809 N N . TYR A 1 101 ? 1.294 9.531 -6.908 1.00 93.25 101 TYR A N 1
ATOM 810 C CA . TYR A 1 101 ? 0.032 10.091 -6.422 1.00 93.25 101 TYR A CA 1
ATOM 811 C C . TYR A 1 101 ? -0.370 9.491 -5.067 1.00 93.25 101 TYR A C 1
ATOM 813 O O . TYR A 1 101 ? -0.718 10.228 -4.144 1.00 93.25 101 TYR A O 1
ATOM 821 N N . LEU A 1 102 ? -0.284 8.161 -4.919 1.00 95.38 102 LEU A N 1
ATOM 822 C CA . LEU A 1 102 ? -0.512 7.479 -3.643 1.00 95.38 102 LEU A CA 1
ATOM 823 C C . LEU A 1 102 ? 0.384 8.036 -2.543 1.00 95.38 102 LEU A C 1
ATOM 825 O O . LEU A 1 102 ? -0.090 8.294 -1.439 1.00 95.38 102 LEU A O 1
ATOM 829 N N . TYR A 1 103 ? 1.671 8.195 -2.830 1.00 93.19 103 TYR A N 1
ATOM 830 C CA . TYR A 1 103 ? 2.613 8.684 -1.847 1.00 93.19 103 TYR A CA 1
ATOM 831 C C . TYR A 1 103 ? 2.291 10.125 -1.445 1.00 93.19 103 TYR A C 1
ATOM 833 O O . TYR A 1 103 ? 2.129 10.390 -0.257 1.00 93.19 103 TYR A O 1
ATOM 841 N N . GLU A 1 104 ? 2.100 11.034 -2.396 1.00 92.44 104 GLU A N 1
ATOM 842 C CA . GLU A 1 104 ? 1.749 12.439 -2.146 1.00 92.44 104 GLU A CA 1
ATOM 843 C C . GLU A 1 104 ? 0.462 12.593 -1.317 1.00 92.44 104 GLU A C 1
ATOM 845 O O . GLU A 1 104 ? 0.401 13.426 -0.414 1.00 92.44 104 GLU A O 1
ATOM 850 N N . HIS A 1 105 ? -0.537 11.737 -1.554 1.00 96.00 105 HIS A N 1
ATOM 851 C CA . HIS A 1 105 ? -1.856 11.816 -0.914 1.00 96.00 105 HIS A CA 1
ATOM 852 C C . HIS A 1 105 ? -2.013 10.884 0.296 1.00 96.00 105 HIS A C 1
ATOM 854 O O . HIS A 1 105 ? -3.090 10.812 0.883 1.00 96.00 105 HIS A O 1
ATOM 860 N N . ARG A 1 106 ? -0.945 10.198 0.730 1.00 92.94 106 ARG A N 1
ATOM 861 C CA . ARG A 1 106 ? -1.003 9.189 1.807 1.00 92.94 106 ARG A CA 1
ATOM 862 C C . ARG A 1 106 ? -1.466 9.732 3.161 1.00 92.94 106 ARG A C 1
ATOM 864 O O . ARG A 1 106 ? -1.860 8.962 4.035 1.00 92.94 106 ARG A O 1
ATOM 871 N N . GLY A 1 107 ? -1.354 11.040 3.390 1.00 94.44 107 GLY A N 1
ATOM 872 C CA . GLY A 1 107 ? -1.635 11.651 4.688 1.00 94.44 107 GLY A CA 1
ATOM 873 C C . GLY A 1 107 ? -0.876 10.946 5.820 1.00 94.44 107 GLY A C 1
ATOM 874 O O . GLY A 1 107 ? 0.351 10.969 5.868 1.00 94.44 107 GLY A O 1
ATOM 875 N N . LYS A 1 108 ? -1.612 10.301 6.737 1.00 94.19 108 LYS A N 1
ATOM 876 C CA . LYS A 1 108 ? -1.041 9.532 7.862 1.00 94.19 108 LYS A CA 1
ATOM 877 C C . LYS A 1 108 ? -0.798 8.050 7.545 1.00 94.19 108 LYS A C 1
ATOM 879 O O . LYS A 1 108 ? -0.160 7.367 8.350 1.00 94.19 108 LYS A O 1
ATOM 884 N N . CYS A 1 109 ? -1.304 7.547 6.418 1.00 96.19 109 CYS A N 1
ATOM 885 C CA . CYS A 1 109 ? -1.099 6.168 5.994 1.00 96.19 109 CYS A CA 1
ATOM 886 C C . CYS A 1 109 ? 0.386 5.922 5.710 1.00 96.19 109 CYS A C 1
ATOM 888 O O . CYS A 1 109 ? 1.062 6.694 5.026 1.00 96.19 109 CYS A O 1
ATOM 890 N N . LYS A 1 110 ? 0.908 4.810 6.227 1.00 96.25 110 LYS A N 1
ATOM 891 C CA . LYS A 1 110 ? 2.290 4.397 5.983 1.00 96.25 110 LYS A CA 1
ATOM 892 C C . LYS A 1 110 ? 2.368 3.624 4.677 1.00 96.25 110 LYS A C 1
ATOM 894 O O . LYS A 1 110 ? 1.710 2.599 4.525 1.00 96.25 110 LYS A O 1
ATOM 899 N N . ILE A 1 111 ? 3.230 4.066 3.773 1.00 94.19 111 ILE A N 1
ATOM 900 C CA . ILE A 1 111 ? 3.556 3.320 2.559 1.00 94.19 111 ILE A CA 1
ATOM 901 C C . ILE A 1 111 ? 4.865 2.575 2.799 1.00 94.19 111 ILE A C 1
ATOM 903 O O . ILE A 1 111 ? 5.830 3.148 3.303 1.00 94.19 111 ILE A O 1
ATOM 907 N N . ARG A 1 112 ? 4.886 1.276 2.502 1.00 91.50 112 ARG A N 1
ATOM 908 C CA . ARG A 1 112 ? 6.095 0.447 2.576 1.00 91.50 112 ARG A CA 1
ATOM 909 C C . ARG A 1 112 ? 6.261 -0.290 1.268 1.00 91.50 112 ARG A C 1
ATOM 911 O O . ARG A 1 112 ? 5.418 -1.122 0.953 1.00 91.50 112 ARG A O 1
ATOM 918 N N . MET A 1 113 ? 7.335 -0.030 0.542 1.00 88.50 113 MET A N 1
ATOM 919 C CA . MET A 1 113 ? 7.620 -0.746 -0.696 1.00 88.50 113 MET A CA 1
ATOM 920 C C . MET A 1 113 ? 8.661 -1.833 -0.433 1.00 88.50 113 MET A C 1
ATOM 922 O O . MET A 1 113 ? 9.603 -1.631 0.332 1.00 88.50 113 MET A O 1
ATOM 926 N N . LYS A 1 114 ? 8.463 -3.002 -1.037 1.00 85.69 114 LYS A N 1
ATOM 927 C CA . LYS A 1 114 ? 9.429 -4.097 -1.095 1.00 85.69 114 LYS A CA 1
ATOM 928 C C . LYS A 1 114 ? 9.573 -4.528 -2.547 1.00 85.69 114 LYS A C 1
ATOM 930 O O . LYS A 1 114 ? 8.575 -4.592 -3.261 1.00 85.69 114 LYS A O 1
ATOM 935 N N . ILE A 1 115 ? 10.782 -4.860 -2.959 1.00 81.88 115 ILE A N 1
ATOM 936 C CA . ILE A 1 115 ? 11.061 -5.525 -4.230 1.00 81.88 115 ILE A CA 1
ATOM 937 C C . ILE A 1 115 ? 11.756 -6.847 -3.918 1.00 81.88 115 ILE A C 1
ATOM 939 O O . ILE A 1 115 ? 12.447 -6.954 -2.907 1.00 81.88 115 ILE A O 1
ATOM 943 N N . ALA A 1 116 ? 11.504 -7.882 -4.715 1.00 74.50 116 ALA A N 1
ATOM 944 C CA . ALA A 1 116 ? 12.207 -9.145 -4.541 1.00 74.50 116 ALA A CA 1
ATOM 945 C C . ALA A 1 116 ? 13.644 -9.014 -5.063 1.00 74.50 116 ALA A C 1
ATOM 947 O O . ALA A 1 116 ? 13.838 -8.498 -6.159 1.00 74.50 116 ALA A O 1
ATOM 948 N N . ASP A 1 117 ? 14.628 -9.550 -4.338 1.00 69.31 117 ASP A N 1
ATOM 949 C CA . ASP A 1 117 ? 16.047 -9.472 -4.729 1.00 69.31 117 ASP A CA 1
ATOM 950 C C . ASP A 1 117 ? 16.302 -10.036 -6.133 1.00 69.31 117 ASP A C 1
ATOM 952 O O . ASP A 1 117 ? 17.159 -9.550 -6.862 1.00 69.31 117 ASP A O 1
ATOM 956 N N . VAL A 1 118 ? 15.523 -11.042 -6.551 1.00 66.56 118 VAL A N 1
ATOM 957 C CA . VAL A 1 118 ? 15.586 -11.604 -7.910 1.00 66.56 118 VAL A CA 1
ATOM 958 C C . VAL A 1 118 ? 15.305 -10.560 -8.992 1.00 66.56 118 VAL A C 1
ATOM 960 O O . VAL A 1 118 ? 15.939 -10.602 -10.036 1.00 66.56 118 VAL A O 1
ATOM 963 N N . ALA A 1 119 ? 14.435 -9.586 -8.719 1.00 67.44 119 ALA A N 1
ATOM 964 C CA . ALA A 1 119 ? 14.146 -8.489 -9.634 1.00 67.44 119 ALA A CA 1
ATOM 965 C C . ALA A 1 119 ? 15.250 -7.418 -9.648 1.00 67.44 119 ALA A C 1
ATOM 967 O O . ALA A 1 119 ? 15.179 -6.497 -10.451 1.00 67.44 119 ALA A O 1
ATOM 968 N N . LEU A 1 120 ? 16.262 -7.518 -8.776 1.00 72.56 120 LEU A N 1
ATOM 969 C CA . LEU A 1 120 ? 17.411 -6.610 -8.730 1.00 72.56 120 LEU A CA 1
ATOM 970 C C . LEU A 1 120 ? 18.702 -7.231 -9.286 1.00 72.56 120 LEU A C 1
ATOM 972 O O . LEU A 1 120 ? 19.602 -6.484 -9.659 1.00 72.56 120 LEU A O 1
ATOM 976 N N . LYS A 1 121 ? 18.804 -8.567 -9.349 1.00 66.62 121 LYS A N 1
ATOM 977 C CA . LYS A 1 121 ? 20.047 -9.294 -9.684 1.00 66.62 121 LYS A CA 1
ATOM 978 C C . LYS A 1 121 ? 20.638 -8.936 -11.047 1.00 66.62 121 LYS A C 1
ATOM 980 O O . LYS A 1 121 ? 21.857 -8.853 -11.161 1.00 66.62 121 LYS A O 1
ATOM 985 N N . ASP A 1 122 ? 19.788 -8.694 -12.038 1.00 65.94 122 ASP A N 1
ATOM 986 C CA . ASP A 1 122 ? 20.212 -8.409 -13.413 1.00 65.94 122 ASP A CA 1
ATOM 987 C C . ASP A 1 122 ? 20.246 -6.901 -13.725 1.00 65.94 122 ASP A C 1
ATOM 989 O O . ASP A 1 122 ? 20.501 -6.490 -14.858 1.00 65.94 122 ASP A O 1
ATOM 993 N N . ILE A 1 123 ? 20.024 -6.051 -12.714 1.00 66.19 123 ILE A N 1
ATOM 994 C CA . ILE A 1 123 ? 20.075 -4.595 -12.848 1.00 66.19 123 ILE A CA 1
ATOM 995 C C . ILE A 1 123 ? 21.422 -4.081 -12.316 1.00 66.19 123 ILE A C 1
ATOM 997 O O . ILE A 1 123 ? 21.684 -4.185 -11.114 1.00 66.19 123 ILE A O 1
ATOM 1001 N N . PRO A 1 124 ? 22.253 -3.427 -13.151 1.00 71.44 124 PRO A N 1
ATOM 1002 C CA . PRO A 1 124 ? 23.408 -2.680 -12.663 1.00 71.44 124 PRO A CA 1
ATOM 1003 C C . PRO A 1 124 ? 22.964 -1.639 -11.626 1.00 71.44 124 PRO A C 1
ATOM 1005 O O . PRO A 1 124 ? 22.093 -0.815 -11.914 1.00 71.44 124 PRO A O 1
ATOM 1008 N N . ASP A 1 125 ? 23.534 -1.695 -10.418 1.00 71.31 125 ASP A N 1
ATOM 1009 C CA . ASP A 1 125 ? 23.146 -0.842 -9.284 1.00 71.31 125 ASP A CA 1
ATOM 1010 C C . ASP A 1 125 ? 21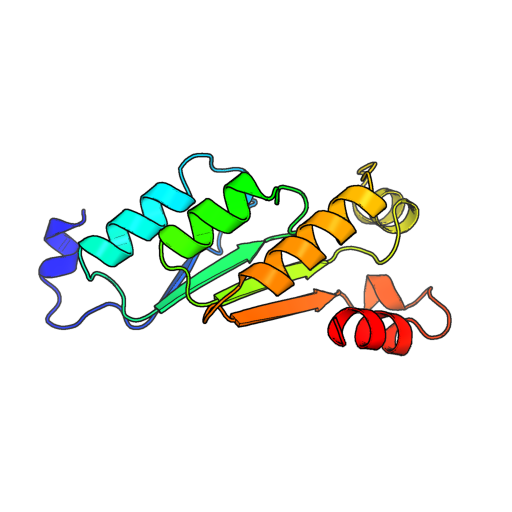.642 -0.927 -8.916 1.00 71.31 125 ASP A C 1
ATOM 1012 O O . ASP A 1 125 ? 21.040 0.064 -8.491 1.00 71.31 125 ASP A O 1
ATOM 1016 N N . GLY A 1 126 ? 21.014 -2.101 -9.074 1.00 64.44 126 GLY A N 1
ATOM 1017 C CA . GLY A 1 126 ? 19.586 -2.317 -8.799 1.00 64.44 126 GLY A CA 1
ATOM 1018 C C . GLY A 1 126 ? 19.126 -1.832 -7.420 1.00 64.44 126 GLY A C 1
ATOM 1019 O O . GLY A 1 126 ? 18.082 -1.189 -7.313 1.00 64.44 126 GLY A O 1
ATOM 1020 N N . GLU A 1 127 ? 19.938 -2.051 -6.383 1.00 66.56 127 GLU A N 1
ATOM 1021 C CA . GLU A 1 127 ? 19.674 -1.565 -5.021 1.00 66.56 127 GLU A CA 1
ATOM 1022 C C . GLU A 1 127 ? 19.612 -0.031 -4.957 1.00 66.56 127 GLU A C 1
ATOM 1024 O O . GLU A 1 127 ? 18.620 0.515 -4.482 1.00 66.56 127 GLU A O 1
ATOM 1029 N N . LYS A 1 128 ? 20.585 0.682 -5.544 1.00 69.69 128 LYS A N 1
ATOM 1030 C CA . LYS A 1 128 ? 20.594 2.161 -5.580 1.00 69.69 128 LYS A CA 1
ATOM 1031 C C . LYS A 1 128 ? 19.416 2.729 -6.369 1.00 69.69 128 LYS A C 1
ATOM 1033 O O . LYS A 1 128 ? 18.882 3.786 -6.040 1.00 69.69 128 LYS A O 1
ATOM 1038 N N . ARG A 1 129 ? 19.006 2.047 -7.445 1.00 67.56 129 ARG A N 1
ATOM 1039 C CA . ARG A 1 129 ? 17.817 2.431 -8.223 1.00 67.56 129 ARG A CA 1
ATOM 1040 C C . ARG A 1 129 ? 16.542 2.283 -7.402 1.00 67.56 129 ARG A C 1
ATOM 1042 O O . ARG A 1 129 ? 15.699 3.173 -7.452 1.00 67.56 129 ARG A O 1
ATOM 1049 N N . PHE A 1 130 ? 16.419 1.198 -6.641 1.00 68.94 130 PHE A N 1
ATOM 1050 C CA . PHE A 1 130 ? 15.301 1.005 -5.726 1.00 68.94 130 PHE A CA 1
ATOM 1051 C C . PHE A 1 130 ? 15.312 2.030 -4.584 1.00 68.94 130 PHE A C 1
ATOM 1053 O O . PHE A 1 130 ? 14.270 2.609 -4.297 1.00 68.94 130 PHE A O 1
ATOM 1060 N N . GLU A 1 131 ? 16.471 2.332 -3.996 1.00 68.88 131 GLU A N 1
ATOM 1061 C CA . GLU A 1 131 ? 16.618 3.386 -2.980 1.00 68.88 131 GLU A CA 1
ATOM 1062 C C . GLU A 1 131 ? 16.161 4.748 -3.506 1.00 68.88 131 GLU A C 1
ATOM 1064 O O . GLU A 1 131 ? 15.361 5.417 -2.860 1.00 68.88 131 GLU A O 1
ATOM 1069 N N . LYS A 1 132 ? 16.540 5.114 -4.734 1.00 68.12 132 LYS A N 1
ATOM 1070 C CA . LYS A 1 132 ? 16.047 6.339 -5.378 1.00 68.12 132 LYS A CA 1
ATOM 1071 C C . LYS A 1 132 ? 14.526 6.336 -5.594 1.00 68.12 132 LYS A C 1
ATOM 1073 O O . LYS A 1 132 ? 13.898 7.388 -5.547 1.00 68.12 132 LYS A O 1
ATOM 1078 N N . CYS A 1 133 ? 13.914 5.170 -5.818 1.00 63.31 133 CYS A N 1
ATOM 1079 C CA . CYS A 1 133 ? 12.453 5.027 -5.849 1.00 63.31 133 CYS A CA 1
ATOM 1080 C C . CYS A 1 133 ? 11.806 5.104 -4.454 1.00 63.31 133 CYS A C 1
ATOM 1082 O O . CYS A 1 133 ? 10.609 5.355 -4.363 1.00 63.31 133 CYS A O 1
ATOM 1084 N N . LEU A 1 134 ? 12.562 4.880 -3.376 1.00 61.81 134 LEU A N 1
ATOM 1085 C CA . LEU A 1 134 ? 12.106 5.066 -1.994 1.00 61.81 134 LEU A CA 1
ATOM 1086 C C . LEU A 1 134 ? 12.290 6.505 -1.490 1.00 61.81 134 LEU A C 1
ATOM 1088 O O . LEU A 1 134 ? 11.654 6.870 -0.506 1.00 61.81 134 LEU A O 1
ATOM 1092 N N . GLU A 1 135 ? 13.143 7.302 -2.143 1.00 55.41 135 GLU A N 1
ATOM 1093 C CA . GLU A 1 135 ? 13.347 8.736 -1.869 1.00 55.41 135 GLU A CA 1
ATOM 1094 C C . GLU A 1 135 ? 12.224 9.642 -2.409 1.00 55.41 135 GLU A C 1
ATOM 1096 O O . GLU A 1 135 ? 12.285 10.861 -2.239 1.00 55.41 135 GLU A O 1
ATOM 1101 N N . ILE A 1 136 ? 11.210 9.054 -3.056 1.00 50.00 136 ILE A N 1
ATOM 1102 C CA . ILE A 1 136 ? 9.966 9.734 -3.450 1.00 50.00 136 ILE A CA 1
ATOM 1103 C C . ILE A 1 136 ? 9.205 10.181 -2.195 1.00 50.00 136 ILE A C 1
ATOM 1105 O O . ILE A 1 136 ? 9.256 9.470 -1.160 1.00 50.00 136 ILE A O 1
#

InterPro domains:
  IPR007197 Radical SAM [PF04055] (17-113)
  IPR013785 Aldolase-type TIM barrel [G3DSA:3.20.20.70] (1-133)
  IPR058240 Radical SAM superfamily [SSF102114] (18-124)

Mean predicted aligned error: 5.57 Å

Nearest PDB structures (foldseek):
  4m7t-assembly1_A  TM=7.137E-01  e=4.255E-04  Niallia circulans
  6b4c-assembly5_E  TM=6.932E-01  e=3.522E-04  Trichoderma virens Gv29-8
  6b4c-assembly12_L  TM=7.211E-01  e=7.042E-04  Trichoderma virens Gv29-8
  7qbv-assembly2_B  TM=7.432E-01  e=1.929E-03  Methanosarcina acetivorans
  4m7s-assembly1_A  TM=7.906E-01  e=3.856E-03  Niallia circulans